Protein AF-A0A170U560-F1 (afdb_monomer_lite)

pLDDT: mean 80.77, std 13.67, range [35.66, 95.06]

Foldseek 3Di:
DVQLVLLVLQCVQVVNDPPLCDDDPPDDRCDPVNSLDQDDVPHGRRSCVLQDDLLSLLSCQLQPFPPHPNVVVCVVVVVDDPVRPPPVSVVSVVLSVVLSCCSNPVVVLVVDCVNVPSVVSVVCSVPDDRDRPPVNVVVVVVVVVVVVVVVPPPDPDDPVCPPPDPPPPDD

Secondary structure (DSSP, 8-state):
-HHHHHHHHHHHHTT--GGGGS-BTTB----HHHHHSSEETTEE-HHHHHH-HHHHHHHHHHHT-TTS--HHHHHHTT---GGG--HHHHHHHHHHHHHHHHHH-HHHHHT-TTSTTHHHHHHHHHT---SSSHHHHHHHHHHHHHHHHHH-TTS---GGGTT--TTS---

Organism: Triatoma infestans (NCBI:txid30076)

Radius of gyration: 21.84 Å; chains: 1; bounding box: 46×46×65 Å

Sequence (171 aa):
LMEHMLRSIYCESNNCLPKKMMAETSEFYITLDVMLEQNYGSRANSFIDIMGEKIIQMLLDLFSYQNGPRLRDRVSHFELQVNDLPKELSNYTVTLCLCIIQHLMPQTVTRNEEIMHIDSLTMVLRNYEPLFHPTSLWKRQIIGVLNKINEWSELPKPTEFKNFSLRDNKN

Structure (mmCIF, N/CA/C/O backbone):
data_AF-A0A170U560-F1
#
_entry.id   AF-A0A170U560-F1
#
loop_
_atom_site.group_PDB
_atom_site.id
_atom_site.type_symbol
_atom_site.label_atom_id
_atom_site.label_alt_id
_atom_site.label_comp_id
_atom_site.label_asym_id
_atom_site.label_entity_id
_atom_site.label_seq_id
_atom_site.pdbx_PDB_ins_code
_atom_site.Cartn_x
_atom_site.Cartn_y
_atom_site.Cartn_z
_atom_site.occupancy
_atom_site.B_iso_or_equiv
_atom_site.auth_seq_id
_atom_site.auth_comp_id
_atom_site.auth_asym_id
_atom_site.auth_atom_id
_atom_site.pdbx_PDB_model_num
ATOM 1 N N . LEU A 1 1 ? 0.118 10.245 -12.137 1.00 71.25 1 LEU A N 1
ATOM 2 C CA . LEU A 1 1 ? 1.554 10.362 -11.786 1.00 71.25 1 LEU A CA 1
ATOM 3 C C . LEU A 1 1 ? 2.042 9.157 -10.979 1.00 71.25 1 LEU A C 1
ATOM 5 O O . LEU A 1 1 ? 2.884 8.436 -11.490 1.00 71.25 1 LEU A O 1
ATOM 9 N N . MET A 1 2 ? 1.486 8.884 -9.789 1.00 83.88 2 MET A N 1
ATOM 10 C CA . MET A 1 2 ? 1.926 7.750 -8.956 1.00 83.88 2 MET A CA 1
ATOM 11 C C . MET A 1 2 ? 1.810 6.391 -9.661 1.00 83.88 2 MET A C 1
ATOM 13 O O . MET A 1 2 ? 2.792 5.671 -9.732 1.00 83.88 2 MET A O 1
ATOM 17 N N . GLU A 1 3 ? 0.657 6.057 -10.251 1.00 84.75 3 GLU A N 1
ATOM 18 C CA . GLU A 1 3 ? 0.488 4.768 -10.948 1.00 84.75 3 GLU A CA 1
ATOM 19 C C . GLU A 1 3 ? 1.484 4.584 -12.105 1.00 84.75 3 GLU A C 1
ATOM 21 O O . GLU A 1 3 ? 2.005 3.495 -12.316 1.00 84.75 3 GLU A O 1
ATOM 26 N N . HIS A 1 4 ? 1.806 5.666 -12.819 1.00 84.69 4 HIS A N 1
ATOM 27 C CA . HIS A 1 4 ? 2.817 5.634 -13.873 1.00 84.69 4 HIS A CA 1
ATOM 28 C C . HIS A 1 4 ? 4.217 5.364 -13.308 1.00 84.69 4 HIS A C 1
ATOM 30 O O . HIS A 1 4 ? 4.923 4.513 -13.834 1.00 84.69 4 HIS A O 1
ATOM 36 N N . MET A 1 5 ? 4.590 6.025 -12.206 1.00 88.38 5 MET A N 1
ATOM 37 C CA . MET A 1 5 ? 5.849 5.764 -11.500 1.00 88.38 5 MET A CA 1
ATOM 38 C C . MET A 1 5 ? 5.948 4.298 -11.048 1.00 88.38 5 MET A C 1
ATOM 40 O O . MET A 1 5 ? 6.964 3.655 -11.300 1.00 88.38 5 MET A O 1
ATOM 44 N N . LEU A 1 6 ? 4.888 3.755 -10.437 1.00 90.19 6 LEU A N 1
ATOM 45 C CA . LEU A 1 6 ? 4.833 2.345 -10.027 1.00 90.19 6 LEU A CA 1
ATOM 46 C C . LEU A 1 6 ? 5.018 1.409 -11.228 1.00 90.19 6 LEU A C 1
ATOM 48 O O . LEU A 1 6 ? 5.785 0.454 -11.140 1.00 90.19 6 LEU A O 1
ATOM 52 N N . ARG A 1 7 ? 4.386 1.724 -12.365 1.00 88.81 7 ARG A N 1
ATOM 53 C CA . ARG A 1 7 ? 4.507 0.947 -13.607 1.00 88.81 7 ARG A CA 1
ATOM 54 C C . ARG A 1 7 ? 5.919 0.945 -14.164 1.00 88.81 7 ARG A C 1
ATOM 56 O O . ARG A 1 7 ? 6.398 -0.115 -14.559 1.00 88.81 7 ARG A O 1
ATOM 63 N N . SER A 1 8 ? 6.598 2.087 -14.148 1.00 87.75 8 SER A N 1
ATOM 64 C CA . SER A 1 8 ? 7.997 2.169 -14.568 1.00 87.75 8 SER A CA 1
ATOM 65 C C . SER A 1 8 ? 8.894 1.282 -13.701 1.00 87.75 8 SER A C 1
ATOM 67 O O . SER A 1 8 ? 9.687 0.512 -14.237 1.00 87.75 8 SER A O 1
ATOM 69 N N . ILE A 1 9 ? 8.718 1.319 -12.375 1.00 89.56 9 ILE A N 1
ATOM 70 C CA . ILE A 1 9 ? 9.489 0.483 -11.438 1.00 89.56 9 ILE A CA 1
ATOM 71 C C . ILE A 1 9 ? 9.180 -1.001 -11.651 1.00 89.56 9 ILE A C 1
ATOM 73 O O . ILE A 1 9 ? 10.095 -1.816 -11.735 1.00 89.56 9 ILE A O 1
ATOM 77 N N . TYR A 1 10 ? 7.900 -1.361 -11.776 1.00 90.00 10 TYR A N 1
ATOM 78 C CA . TYR A 1 10 ? 7.476 -2.734 -12.042 1.00 90.00 10 TYR A CA 1
ATOM 79 C C . TYR A 1 10 ? 8.128 -3.282 -13.311 1.00 90.00 10 TYR A C 1
ATOM 81 O O . TYR A 1 10 ? 8.660 -4.395 -13.312 1.00 90.00 10 TYR A O 1
ATOM 89 N N . CYS A 1 11 ? 8.126 -2.487 -14.377 1.00 88.19 11 CYS A N 1
ATOM 90 C CA . CYS A 1 11 ? 8.692 -2.893 -15.649 1.00 88.19 11 CYS A CA 1
ATOM 91 C C . CYS A 1 11 ? 10.203 -3.072 -15.608 1.00 88.19 11 CYS A C 1
ATOM 93 O O . CYS A 1 11 ? 10.690 -4.094 -16.090 1.00 88.19 11 CYS A O 1
ATOM 95 N N . GLU A 1 12 ? 10.916 -2.145 -14.975 1.00 88.88 12 GLU A N 1
ATOM 96 C CA . GLU A 1 12 ? 12.356 -2.273 -14.752 1.00 88.88 12 GLU A CA 1
ATOM 97 C C . GLU A 1 12 ? 12.671 -3.527 -13.917 1.00 88.88 12 GLU A C 1
ATOM 99 O O . GLU A 1 12 ? 13.492 -4.356 -14.299 1.00 88.88 12 GLU A O 1
ATOM 104 N N . SER A 1 13 ? 11.935 -3.740 -12.821 1.00 89.56 13 SER A N 1
ATOM 105 C CA . SER A 1 13 ? 12.175 -4.850 -11.888 1.00 89.56 13 SER A CA 1
ATOM 106 C C . SER A 1 13 ? 11.952 -6.242 -12.489 1.00 89.56 13 SER A C 1
ATOM 108 O O . SER A 1 13 ? 12.664 -7.192 -12.157 1.00 89.56 13 SER A O 1
ATOM 110 N N . ASN A 1 14 ? 10.977 -6.371 -13.391 1.00 87.56 14 ASN A N 1
ATOM 111 C CA . ASN A 1 14 ? 10.611 -7.637 -14.022 1.00 87.56 14 ASN A CA 1
ATOM 112 C C . ASN A 1 14 ? 11.192 -7.788 -15.437 1.00 87.56 14 ASN A C 1
ATOM 114 O O . ASN A 1 14 ? 10.862 -8.758 -16.125 1.00 87.56 14 ASN A O 1
ATOM 118 N N . ASN A 1 15 ? 12.049 -6.857 -15.880 1.00 83.81 15 ASN A N 1
ATOM 119 C CA . ASN A 1 15 ? 12.576 -6.792 -17.248 1.00 83.81 15 ASN A CA 1
ATOM 120 C C . ASN A 1 15 ? 11.457 -6.878 -18.305 1.00 83.81 15 ASN A C 1
ATOM 122 O O . ASN A 1 15 ? 11.527 -7.637 -19.277 1.00 83.81 15 ASN A O 1
ATOM 126 N N . CYS A 1 16 ? 10.377 -6.128 -18.079 1.00 75.88 16 CYS A N 1
ATOM 127 C CA . CYS A 1 16 ? 9.276 -6.010 -19.026 1.00 75.88 16 CYS A CA 1
ATOM 128 C C . CYS A 1 16 ? 9.760 -5.226 -20.266 1.00 75.88 16 CYS A C 1
ATOM 130 O O . CYS A 1 16 ? 10.526 -4.270 -20.160 1.00 75.88 16 CYS A O 1
ATOM 132 N N . LEU A 1 17 ? 9.299 -5.599 -21.463 1.00 64.38 17 LEU A N 1
ATOM 133 C CA . LEU A 1 17 ? 9.566 -4.808 -22.668 1.00 64.38 17 LEU A CA 1
ATOM 134 C C . LEU A 1 17 ? 8.860 -3.440 -22.570 1.00 64.38 17 LEU A C 1
ATOM 136 O O . LEU A 1 17 ? 7.683 -3.415 -22.200 1.00 64.38 17 LEU A O 1
ATOM 140 N N . PRO A 1 18 ? 9.485 -2.327 -23.012 1.00 58.31 18 PRO A N 1
ATOM 141 C CA . PRO A 1 18 ? 8.877 -0.988 -23.000 1.00 58.31 18 PRO A CA 1
ATOM 142 C C . PRO A 1 18 ? 7.495 -0.921 -23.667 1.00 58.31 18 PRO A C 1
ATOM 144 O O . PRO A 1 18 ? 6.668 -0.091 -23.303 1.00 58.31 18 PRO A O 1
ATOM 147 N N . LYS A 1 19 ? 7.221 -1.834 -24.610 1.00 55.34 19 LYS A N 1
ATOM 148 C CA . LYS A 1 19 ? 5.928 -1.975 -25.290 1.00 55.34 19 LYS A CA 1
ATOM 149 C C . LYS A 1 19 ? 4.759 -2.238 -24.338 1.00 55.34 19 LYS A C 1
ATOM 151 O O . LYS A 1 19 ? 3.692 -1.696 -24.569 1.00 55.34 19 LYS A O 1
ATOM 156 N N . LYS A 1 20 ? 4.962 -2.946 -23.219 1.00 59.59 20 LYS A N 1
ATOM 157 C CA . LYS A 1 20 ? 3.901 -3.195 -22.221 1.00 59.59 20 LYS A CA 1
ATOM 158 C C . LYS A 1 20 ? 3.546 -1.970 -21.367 1.00 59.59 20 LYS A C 1
ATOM 160 O O . LYS A 1 20 ? 2.562 -1.999 -20.626 1.00 59.59 20 LYS A O 1
ATOM 165 N N . MET A 1 21 ? 4.333 -0.891 -21.449 1.00 53.72 21 MET A N 1
ATOM 166 C CA . MET A 1 21 ? 3.994 0.382 -20.804 1.00 53.72 21 MET A CA 1
ATOM 167 C C . MET A 1 21 ? 2.961 1.192 -21.594 1.00 53.72 21 MET A C 1
ATOM 169 O O . MET A 1 21 ? 2.338 2.087 -21.01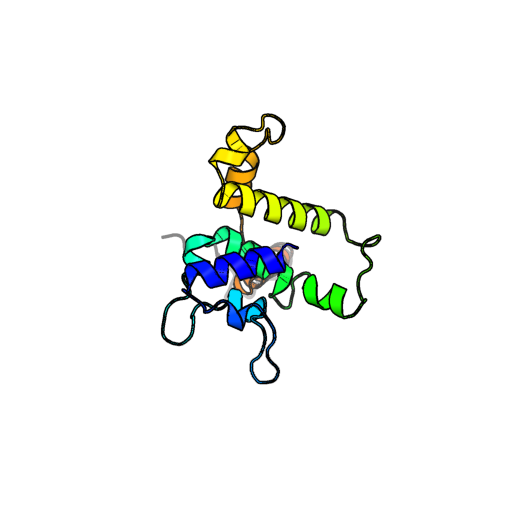7 1.00 53.72 21 MET A O 1
ATOM 173 N N . MET A 1 22 ? 2.758 0.877 -22.878 1.00 54.94 22 MET A N 1
ATOM 174 C CA . MET A 1 22 ? 1.761 1.509 -23.737 1.00 54.94 22 MET A CA 1
ATOM 175 C C . MET A 1 22 ? 0.689 0.487 -24.114 1.00 54.94 22 MET A C 1
ATOM 177 O O . MET A 1 22 ? 0.989 -0.674 -24.359 1.00 54.94 22 MET A O 1
ATOM 181 N N . ALA A 1 23 ? -0.577 0.900 -24.126 1.00 53.91 23 ALA A N 1
ATOM 182 C CA . ALA A 1 23 ? -1.645 0.034 -24.605 1.00 53.91 23 ALA A CA 1
ATOM 183 C C . ALA A 1 23 ? -1.467 -0.167 -26.120 1.00 53.91 23 ALA A C 1
ATOM 185 O O . ALA A 1 23 ? -1.667 0.771 -26.892 1.00 53.91 23 ALA A O 1
ATOM 186 N N . GLU A 1 24 ? -1.072 -1.366 -26.545 1.00 55.09 24 GLU A N 1
ATOM 187 C CA . GLU A 1 24 ? -1.175 -1.775 -27.946 1.00 55.09 24 GLU A CA 1
ATOM 188 C C . GLU A 1 24 ? -2.589 -2.326 -28.188 1.00 55.09 24 GLU A C 1
ATOM 190 O O . GLU A 1 24 ? -3.218 -2.888 -27.295 1.00 55.09 24 GLU A O 1
ATOM 195 N N . THR A 1 25 ? -3.120 -2.196 -29.405 1.00 55.28 25 THR A N 1
ATOM 196 C CA . THR A 1 25 ? -4.481 -2.652 -29.760 1.00 55.28 25 THR A CA 1
ATOM 197 C C . THR A 1 25 ? -4.735 -4.148 -29.530 1.00 55.28 25 THR A C 1
ATOM 199 O O . THR A 1 25 ? -5.885 -4.574 -29.562 1.00 55.28 25 THR A O 1
ATOM 202 N N . SER A 1 26 ? -3.686 -4.944 -29.310 1.00 51.75 26 SER A N 1
ATOM 203 C CA . SER A 1 26 ? -3.749 -6.394 -29.096 1.00 51.75 26 SER A CA 1
ATOM 204 C C . SER A 1 26 ? -3.325 -6.855 -27.698 1.00 51.75 26 SER A C 1
ATOM 206 O O . SER A 1 26 ? -3.399 -8.053 -27.431 1.00 51.75 26 SER A O 1
ATOM 208 N N . GLU A 1 27 ? -2.873 -5.962 -26.810 1.00 57.66 27 GLU A N 1
ATOM 209 C CA . GLU A 1 27 ? -2.361 -6.341 -25.486 1.00 57.66 27 GLU A CA 1
ATOM 210 C C . GLU A 1 27 ? -2.864 -5.372 -24.403 1.00 57.66 27 GLU A C 1
ATOM 212 O O . GLU A 1 27 ? -2.830 -4.152 -24.563 1.00 57.66 27 GLU A O 1
ATOM 217 N N . PHE A 1 28 ? -3.365 -5.913 -23.288 1.00 57.41 28 PHE A N 1
ATOM 218 C CA . PHE A 1 28 ? -3.842 -5.092 -22.176 1.00 57.41 28 PHE A CA 1
ATOM 219 C C . PHE A 1 28 ? -2.677 -4.328 -21.533 1.00 57.41 28 PHE A C 1
ATOM 221 O O . PHE A 1 28 ? -1.597 -4.878 -21.321 1.00 57.41 28 PHE A O 1
ATOM 228 N N . TYR A 1 29 ? -2.910 -3.060 -21.184 1.00 66.62 29 TYR A N 1
ATOM 229 C CA . TYR A 1 29 ? -1.952 -2.278 -20.406 1.00 66.62 29 TYR A CA 1
ATOM 230 C C . TYR A 1 29 ? -1.726 -2.919 -19.029 1.00 66.62 29 TYR A C 1
ATOM 232 O O . TYR A 1 29 ? -2.648 -3.491 -18.444 1.00 66.62 29 TYR A O 1
ATOM 240 N N . ILE A 1 30 ? -0.514 -2.790 -18.480 1.00 77.12 30 ILE A N 1
ATOM 241 C CA . ILE A 1 30 ? -0.221 -3.243 -17.112 1.00 77.12 30 ILE A CA 1
ATOM 242 C C . ILE A 1 30 ? -1.047 -2.408 -16.122 1.00 77.12 30 ILE A C 1
ATOM 244 O O . ILE A 1 30 ? -0.800 -1.207 -15.940 1.00 77.12 30 ILE A O 1
ATOM 248 N N . THR A 1 31 ? -2.030 -3.052 -15.492 1.00 84.19 31 THR A N 1
ATOM 249 C CA . THR A 1 31 ? -2.894 -2.453 -14.469 1.00 84.19 31 THR A CA 1
ATOM 250 C C . THR A 1 31 ? -2.202 -2.441 -13.108 1.00 84.19 31 THR A C 1
ATOM 252 O O . THR A 1 31 ? -1.269 -3.203 -12.858 1.00 84.19 31 THR A O 1
ATOM 255 N N . LEU A 1 32 ? -2.679 -1.589 -12.197 1.00 84.94 32 LEU A N 1
ATOM 256 C CA . LEU A 1 32 ? -2.213 -1.579 -10.809 1.00 84.94 32 LEU A CA 1
ATOM 257 C C . LEU A 1 32 ? -2.414 -2.921 -10.100 1.00 84.94 32 LEU A C 1
ATOM 259 O O . LEU A 1 32 ? -1.553 -3.323 -9.326 1.00 84.94 32 LEU A O 1
ATOM 263 N N . ASP A 1 33 ? -3.497 -3.627 -10.411 1.00 85.50 33 ASP A N 1
ATOM 264 C CA . ASP A 1 33 ? -3.783 -4.940 -9.834 1.00 85.50 33 ASP A CA 1
ATOM 265 C C . ASP A 1 33 ? -2.712 -5.958 -10.245 1.00 85.50 33 ASP A C 1
ATOM 267 O O . ASP A 1 33 ? -2.118 -6.591 -9.378 1.00 85.50 33 ASP A O 1
ATOM 271 N N . VAL A 1 34 ? -2.355 -5.997 -11.536 1.00 86.75 34 VAL A N 1
ATOM 272 C CA . VAL A 1 34 ? -1.275 -6.853 -12.062 1.00 86.75 34 VAL A CA 1
ATOM 273 C C . VAL A 1 34 ? 0.077 -6.514 -11.427 1.00 86.75 34 VAL A C 1
ATOM 275 O O . VAL A 1 34 ? 0.884 -7.405 -11.168 1.00 86.75 34 VAL A O 1
ATOM 278 N N . MET A 1 35 ? 0.344 -5.235 -11.141 1.00 89.62 35 MET A N 1
ATOM 279 C CA . MET A 1 35 ? 1.592 -4.837 -10.478 1.00 89.62 35 MET A CA 1
ATOM 280 C C . MET A 1 35 ? 1.709 -5.367 -9.045 1.00 89.62 35 MET A C 1
ATOM 282 O O . MET A 1 35 ? 2.822 -5.621 -8.584 1.00 89.62 35 MET A O 1
ATOM 286 N N . LEU A 1 36 ? 0.578 -5.520 -8.351 1.00 90.44 36 LEU A N 1
ATOM 287 C CA . LEU A 1 36 ? 0.503 -5.940 -6.950 1.00 90.44 36 LEU A CA 1
ATOM 288 C C . LEU A 1 36 ? 0.308 -7.457 -6.776 1.00 90.44 36 LEU A C 1
ATOM 290 O O . LEU A 1 36 ? 0.272 -7.941 -5.644 1.00 90.44 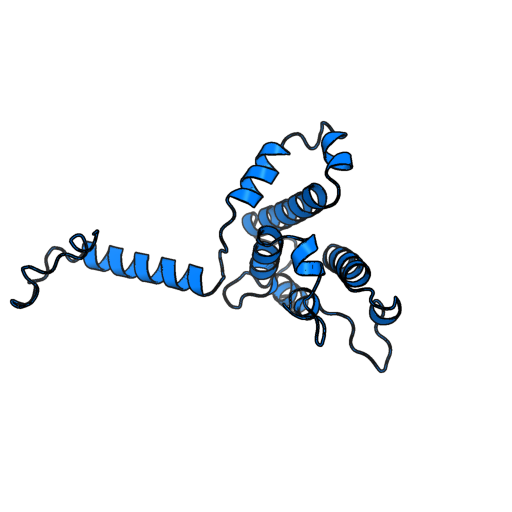36 LEU A O 1
ATOM 294 N N . GLU A 1 37 ? 0.206 -8.219 -7.867 1.00 89.44 37 GLU A N 1
ATOM 295 C CA . GLU A 1 37 ? 0.166 -9.681 -7.824 1.00 89.44 37 GLU A CA 1
ATOM 296 C C . GLU A 1 37 ? 1.506 -10.275 -7.360 1.00 89.44 37 GLU A C 1
ATOM 298 O O . GLU A 1 37 ? 2.582 -9.743 -7.629 1.00 89.44 37 GLU A O 1
ATOM 303 N N . GLN A 1 38 ? 1.455 -11.422 -6.676 1.00 87.12 38 GLN A N 1
ATOM 304 C CA . GLN A 1 38 ? 2.658 -12.078 -6.141 1.00 87.12 38 GLN A CA 1
ATOM 305 C C . GLN A 1 38 ? 3.578 -12.644 -7.228 1.00 87.12 38 GLN A C 1
ATOM 307 O O . GLN A 1 38 ? 4.784 -12.767 -7.017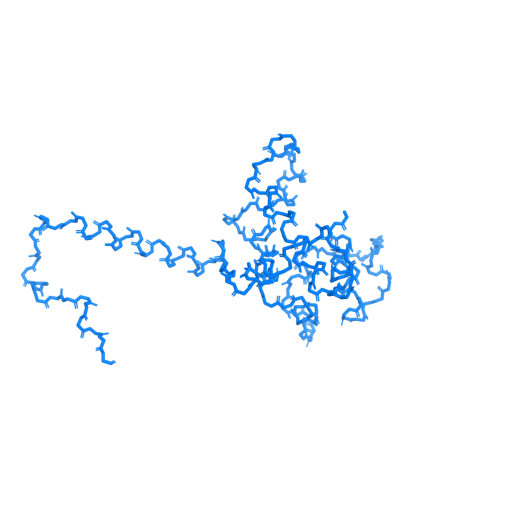 1.00 87.12 38 GLN A O 1
ATOM 312 N N . ASN A 1 39 ? 3.018 -13.000 -8.385 1.00 85.00 39 ASN A N 1
ATOM 313 C CA . ASN A 1 39 ? 3.742 -13.665 -9.457 1.00 85.00 39 ASN A CA 1
ATOM 314 C C . ASN A 1 39 ? 3.682 -12.839 -10.738 1.00 85.00 39 ASN A C 1
ATOM 316 O O . ASN A 1 39 ? 2.641 -12.302 -11.100 1.00 85.00 39 ASN A O 1
ATOM 320 N N . TYR A 1 40 ? 4.796 -12.803 -11.460 1.00 84.19 40 TYR A N 1
ATOM 321 C CA . TYR A 1 40 ? 4.859 -12.359 -12.842 1.00 84.19 40 TYR A CA 1
ATOM 322 C C . TYR A 1 40 ? 4.968 -13.589 -13.753 1.00 84.19 40 TYR A C 1
ATOM 324 O O . TYR A 1 40 ? 6.041 -14.176 -13.933 1.00 84.19 40 TYR A O 1
ATOM 332 N N . GLY A 1 41 ? 3.832 -14.024 -14.305 1.00 82.44 41 GLY A N 1
ATOM 333 C CA . GLY A 1 41 ? 3.750 -15.264 -15.076 1.00 82.44 41 GLY A CA 1
ATOM 334 C C . GLY A 1 41 ? 4.107 -16.479 -14.214 1.00 82.44 41 GLY A C 1
ATOM 335 O O . GLY A 1 41 ? 3.391 -16.809 -13.277 1.00 82.44 41 GLY A O 1
ATOM 336 N N . SER A 1 42 ? 5.223 -17.144 -14.522 1.00 83.38 42 SER A N 1
ATOM 337 C CA . SER A 1 42 ? 5.711 -18.318 -13.780 1.00 83.38 42 SER A CA 1
ATOM 338 C C . SER A 1 42 ? 6.803 -17.999 -12.750 1.00 83.38 42 SER A C 1
ATOM 340 O O . SER A 1 42 ? 7.440 -18.920 -12.239 1.00 83.38 42 SER A O 1
ATOM 342 N N . ARG A 1 43 ? 7.104 -16.717 -12.512 1.00 86.00 43 ARG A N 1
ATOM 343 C CA . ARG A 1 43 ? 8.172 -16.262 -11.608 1.00 86.00 43 ARG A CA 1
ATOM 344 C C . ARG A 1 43 ? 7.587 -15.401 -10.495 1.00 86.00 43 ARG A C 1
ATOM 346 O O . ARG A 1 43 ? 6.517 -14.826 -10.669 1.00 86.00 43 ARG A O 1
ATOM 353 N N . ALA A 1 44 ? 8.308 -15.278 -9.384 1.00 88.19 44 ALA A N 1
ATOM 354 C CA . ALA A 1 44 ? 7.984 -14.289 -8.363 1.00 88.19 44 ALA A CA 1
ATOM 355 C C . ALA A 1 44 ? 8.087 -12.871 -8.949 1.00 88.19 44 ALA A C 1
ATOM 357 O O . ALA A 1 44 ? 8.930 -12.604 -9.809 1.00 88.19 44 ALA A O 1
ATOM 358 N N . ASN A 1 45 ? 7.202 -11.985 -8.506 1.00 90.94 45 ASN A N 1
ATOM 359 C CA . ASN A 1 45 ? 7.190 -10.594 -8.929 1.00 90.94 45 ASN A CA 1
ATOM 360 C C . ASN A 1 45 ? 8.252 -9.788 -8.158 1.00 90.94 45 ASN A C 1
ATOM 362 O O . ASN A 1 45 ? 8.025 -9.399 -7.011 1.00 90.94 45 ASN A O 1
ATOM 366 N N . SER A 1 46 ? 9.376 -9.473 -8.811 1.00 92.00 46 SER A N 1
ATOM 367 C CA . SER A 1 46 ? 10.496 -8.727 -8.209 1.00 92.00 46 SER A CA 1
ATOM 368 C C . SER A 1 46 ? 10.105 -7.327 -7.723 1.00 92.00 46 SER A C 1
ATOM 370 O O . SER A 1 46 ? 10.782 -6.749 -6.874 1.00 92.00 46 SER A O 1
ATOM 372 N N . PHE A 1 47 ? 9.012 -6.759 -8.242 1.00 92.69 47 PHE A N 1
ATOM 373 C CA . PHE A 1 47 ? 8.482 -5.475 -7.783 1.00 92.69 47 PHE A CA 1
ATOM 374 C C . PHE A 1 47 ? 8.104 -5.507 -6.299 1.00 92.69 47 PHE A C 1
ATOM 376 O O . PHE A 1 47 ? 8.346 -4.535 -5.583 1.00 92.69 47 PHE A O 1
ATOM 383 N N . ILE A 1 48 ? 7.533 -6.624 -5.836 1.00 92.88 48 ILE A N 1
ATOM 384 C CA . ILE A 1 48 ? 7.128 -6.811 -4.438 1.00 92.88 48 ILE A CA 1
ATOM 385 C C . ILE A 1 48 ? 8.358 -6.758 -3.530 1.00 92.88 48 ILE A C 1
ATOM 387 O O . ILE A 1 48 ? 8.339 -6.071 -2.509 1.00 92.88 48 ILE A O 1
ATOM 391 N N . ASP A 1 49 ? 9.444 -7.410 -3.948 1.00 91.44 49 ASP A N 1
ATOM 392 C CA . ASP A 1 49 ? 10.704 -7.441 -3.207 1.00 91.44 49 ASP A CA 1
ATOM 393 C C . ASP A 1 49 ? 11.370 -6.060 -3.162 1.00 91.44 49 ASP A C 1
ATOM 395 O O . ASP A 1 49 ? 11.827 -5.626 -2.104 1.00 91.44 49 ASP A O 1
ATOM 399 N N . ILE A 1 50 ? 11.381 -5.336 -4.289 1.00 92.94 50 ILE A N 1
ATOM 400 C CA . ILE A 1 50 ? 11.967 -3.990 -4.366 1.00 92.94 50 ILE A CA 1
ATOM 401 C C . ILE A 1 50 ? 11.190 -2.997 -3.510 1.00 92.94 50 ILE A C 1
ATOM 403 O O . ILE A 1 50 ? 11.804 -2.200 -2.806 1.00 92.94 50 ILE A O 1
ATOM 407 N N . MET A 1 51 ? 9.857 -3.021 -3.559 1.00 93.25 51 MET A N 1
ATOM 408 C CA . MET A 1 51 ? 9.031 -2.101 -2.774 1.00 93.25 51 MET A CA 1
ATOM 409 C C . MET A 1 51 ? 9.012 -2.455 -1.289 1.00 93.25 51 MET A C 1
ATOM 411 O O . MET A 1 51 ? 8.856 -1.576 -0.446 1.00 93.25 51 MET A O 1
ATOM 415 N N . GLY A 1 52 ? 9.195 -3.729 -0.954 1.00 93.00 52 GLY A N 1
ATOM 416 C CA . GLY A 1 52 ? 9.136 -4.213 0.413 1.00 93.00 52 GLY A CA 1
ATOM 417 C C . GLY A 1 52 ? 7.706 -4.362 0.935 1.00 93.00 52 GLY A C 1
ATOM 418 O O . GLY A 1 52 ? 6.763 -3.675 0.534 1.00 93.00 52 GLY A O 1
ATOM 419 N N . GLU A 1 53 ? 7.552 -5.273 1.895 1.00 91.81 53 GLU A N 1
ATOM 420 C CA . GLU A 1 53 ? 6.253 -5.733 2.397 1.00 91.81 53 GLU A CA 1
ATOM 421 C C . GLU A 1 53 ? 5.342 -4.589 2.868 1.00 91.81 53 GLU A C 1
ATOM 423 O O . GLU A 1 53 ? 4.157 -4.556 2.543 1.00 91.81 53 GLU A O 1
ATOM 428 N N . LYS A 1 54 ? 5.890 -3.623 3.615 1.00 93.62 54 LYS A N 1
ATOM 429 C CA . LYS A 1 54 ? 5.108 -2.544 4.237 1.00 93.62 54 LYS A CA 1
ATOM 430 C C . LYS A 1 54 ? 4.518 -1.580 3.214 1.00 93.62 54 LYS A C 1
ATOM 432 O O . LYS A 1 54 ? 3.346 -1.230 3.318 1.00 93.62 54 LYS A O 1
ATOM 437 N N . ILE A 1 55 ? 5.286 -1.211 2.192 1.00 94.88 55 ILE A N 1
ATOM 438 C CA . ILE A 1 55 ? 4.797 -0.355 1.104 1.00 94.88 55 ILE A CA 1
ATOM 439 C C . ILE A 1 55 ? 3.739 -1.098 0.286 1.00 94.88 55 ILE A C 1
ATOM 441 O O . ILE A 1 55 ? 2.703 -0.519 -0.036 1.00 94.88 55 ILE A O 1
ATOM 445 N N . ILE A 1 56 ? 3.949 -2.387 0.004 1.00 94.94 56 ILE A N 1
ATOM 446 C CA . ILE A 1 56 ? 2.955 -3.211 -0.697 1.00 94.94 56 ILE A CA 1
ATOM 447 C C . ILE A 1 56 ? 1.651 -3.305 0.099 1.00 94.94 56 ILE A C 1
ATOM 449 O O . ILE A 1 56 ? 0.575 -3.115 -0.466 1.00 94.94 56 ILE A O 1
ATOM 453 N N . GLN A 1 57 ? 1.726 -3.516 1.414 1.00 93.94 57 GLN A N 1
ATOM 454 C CA . GLN A 1 57 ? 0.551 -3.511 2.289 1.00 93.94 57 GLN A CA 1
ATOM 455 C C . GLN A 1 57 ? -0.201 -2.176 2.229 1.00 93.94 57 GLN A C 1
ATOM 457 O O . GLN A 1 57 ? -1.426 -2.179 2.113 1.00 93.94 57 GLN A O 1
ATOM 462 N N . MET A 1 58 ? 0.519 -1.050 2.240 1.00 94.81 58 MET A N 1
ATOM 463 C CA . MET A 1 58 ? -0.091 0.275 2.109 1.00 94.81 58 MET A CA 1
ATOM 464 C C . MET A 1 58 ? -0.758 0.494 0.741 1.00 94.81 58 MET A C 1
ATOM 466 O O . MET A 1 58 ? -1.856 1.046 0.659 1.00 94.81 58 MET A O 1
ATOM 470 N N . LEU A 1 59 ? -0.125 0.040 -0.345 1.00 95.06 59 LEU A N 1
ATOM 471 C CA . LEU A 1 59 ? -0.692 0.120 -1.696 1.00 95.06 59 LEU A CA 1
ATOM 472 C C . LEU A 1 59 ? -1.964 -0.729 -1.822 1.00 95.06 59 LEU A C 1
ATOM 474 O O . LEU A 1 59 ? -2.958 -0.265 -2.383 1.00 95.06 59 LEU A O 1
ATOM 478 N N . LEU A 1 60 ? -1.960 -1.942 -1.262 1.00 93.81 60 LEU A N 1
ATOM 479 C CA . LEU A 1 60 ? -3.129 -2.823 -1.237 1.00 93.81 60 LEU A CA 1
ATOM 480 C C . LEU A 1 60 ? -4.279 -2.222 -0.420 1.00 93.81 60 LEU A C 1
ATOM 482 O O . LEU A 1 60 ? -5.427 -2.273 -0.864 1.00 93.81 60 LEU A O 1
ATOM 486 N N . ASP A 1 61 ? -3.978 -1.605 0.724 1.00 93.81 61 ASP A N 1
ATOM 487 C CA . ASP A 1 61 ? -4.964 -0.883 1.530 1.00 93.81 61 ASP A CA 1
ATOM 488 C C . ASP A 1 61 ? -5.583 0.291 0.773 1.00 93.81 61 ASP A C 1
ATOM 490 O O . ASP A 1 61 ? -6.801 0.460 0.805 1.00 93.81 61 ASP A O 1
ATOM 494 N N . LEU A 1 62 ? -4.777 1.075 0.057 1.00 93.69 62 LEU A N 1
ATOM 495 C CA . LEU A 1 62 ? -5.267 2.251 -0.658 1.00 93.69 62 LEU A CA 1
ATOM 496 C C . LEU A 1 62 ? -6.097 1.905 -1.903 1.00 93.69 62 LEU A C 1
ATOM 498 O O . LEU A 1 62 ? -7.074 2.597 -2.215 1.00 93.69 62 LEU A O 1
ATOM 502 N N . PHE A 1 63 ? -5.707 0.854 -2.628 1.00 92.50 63 PHE A N 1
ATOM 503 C CA . PHE A 1 63 ? -6.219 0.604 -3.976 1.00 92.50 63 PHE A CA 1
ATOM 504 C C . PHE A 1 63 ? -7.006 -0.686 -4.156 1.00 92.50 63 PHE A C 1
ATOM 506 O O . PHE A 1 63 ? -7.907 -0.692 -4.989 1.00 92.50 63 PHE A O 1
ATOM 513 N N . SER A 1 64 ? -6.698 -1.752 -3.416 1.00 91.06 64 SER A N 1
ATOM 514 C CA . SER A 1 64 ? -7.124 -3.105 -3.798 1.00 91.06 64 SER A CA 1
ATOM 515 C C . SER A 1 64 ? -8.159 -3.722 -2.858 1.00 91.06 64 SER A C 1
ATOM 517 O O . SER A 1 64 ? -9.151 -4.294 -3.319 1.00 91.06 64 SER A O 1
ATOM 519 N N . TYR A 1 65 ? -7.977 -3.623 -1.536 1.00 90.44 65 TYR A N 1
ATOM 520 C CA . TYR A 1 65 ? -8.865 -4.338 -0.617 1.00 90.44 65 TYR A CA 1
ATOM 521 C C . TYR A 1 65 ? -10.310 -3.839 -0.701 1.00 90.44 65 TYR A C 1
ATOM 523 O O . TYR A 1 65 ? -10.587 -2.643 -0.656 1.00 90.44 65 TYR A O 1
ATOM 531 N N . GLN A 1 66 ? -11.246 -4.792 -0.744 1.00 87.19 66 GLN A N 1
ATOM 532 C CA . GLN A 1 66 ? -12.679 -4.542 -0.940 1.00 87.19 66 GLN A CA 1
ATOM 533 C C . GLN A 1 66 ? -13.288 -3.607 0.108 1.00 87.19 66 GLN A C 1
ATOM 535 O O . GLN A 1 66 ? -14.105 -2.756 -0.221 1.00 87.19 66 GLN A O 1
ATOM 540 N N . ASN A 1 67 ? -12.860 -3.748 1.364 1.00 87.25 67 ASN A N 1
ATOM 541 C CA . ASN A 1 67 ? -13.316 -2.911 2.474 1.00 87.25 67 ASN A CA 1
ATOM 542 C C . ASN A 1 67 ? -12.486 -1.624 2.635 1.00 87.25 67 ASN A C 1
ATOM 544 O O . ASN A 1 67 ? -12.717 -0.873 3.581 1.00 87.25 67 ASN A O 1
ATOM 548 N N . GLY A 1 68 ? -11.491 -1.409 1.771 1.00 89.12 68 GLY A N 1
ATOM 549 C CA . GLY A 1 68 ? -10.639 -0.228 1.759 1.00 89.12 68 GLY A CA 1
ATOM 550 C C . GLY A 1 68 ? -11.233 0.942 0.969 1.00 89.12 68 GLY A C 1
ATOM 551 O O . GLY A 1 68 ? -12.318 0.838 0.392 1.00 89.12 68 GLY A O 1
ATOM 552 N N . PRO A 1 69 ? -10.524 2.082 0.924 1.00 91.12 69 PRO A N 1
ATOM 553 C CA . PRO A 1 69 ? -10.935 3.270 0.180 1.00 91.12 69 PRO A CA 1
ATOM 554 C C . PRO A 1 69 ? -11.104 3.040 -1.325 1.00 91.12 69 PRO A C 1
ATOM 556 O O . PRO A 1 69 ? -11.881 3.770 -1.937 1.00 91.12 69 PRO A O 1
ATOM 559 N N . ARG A 1 70 ? -10.394 2.064 -1.919 1.00 91.62 70 ARG A N 1
ATOM 560 C CA . ARG A 1 70 ? -10.394 1.782 -3.369 1.00 91.62 70 ARG A CA 1
ATOM 561 C C . ARG A 1 70 ? -10.285 3.071 -4.187 1.00 91.62 70 ARG A C 1
ATOM 563 O O . ARG A 1 70 ? -11.090 3.339 -5.078 1.00 91.62 70 ARG A O 1
ATOM 570 N N . LEU A 1 71 ? -9.296 3.900 -3.830 1.00 90.19 71 LEU A N 1
ATOM 571 C CA . LEU A 1 71 ? -9.206 5.296 -4.273 1.00 90.19 71 LEU A CA 1
ATOM 572 C C . LEU A 1 71 ? -9.262 5.422 -5.803 1.00 90.19 71 LEU A C 1
ATOM 574 O O . LEU A 1 71 ? -9.971 6.278 -6.324 1.00 90.19 71 LEU A O 1
ATOM 578 N N . ARG A 1 72 ? -8.558 4.538 -6.521 1.00 89.69 72 ARG A N 1
ATOM 579 C CA . ARG A 1 72 ? -8.562 4.479 -7.991 1.00 89.69 72 ARG A CA 1
ATOM 580 C C . ARG A 1 72 ? -9.970 4.280 -8.553 1.00 89.69 72 ARG A C 1
ATOM 582 O O . ARG A 1 72 ? -10.359 5.002 -9.469 1.00 89.69 72 ARG A O 1
ATOM 589 N N . ASP A 1 73 ? -10.714 3.318 -8.018 1.00 88.75 73 ASP A N 1
ATOM 590 C CA . ASP A 1 73 ? -12.024 2.935 -8.548 1.00 88.75 73 ASP A CA 1
ATOM 591 C C . ASP A 1 73 ? -13.041 4.046 -8.307 1.00 88.75 73 ASP A C 1
ATOM 593 O O . ASP A 1 73 ? -13.723 4.471 -9.236 1.00 88.75 73 ASP A O 1
ATOM 597 N N . ARG A 1 74 ? -13.067 4.606 -7.092 1.00 89.25 74 ARG A N 1
ATOM 598 C CA . ARG A 1 74 ? -13.982 5.704 -6.744 1.00 89.25 74 ARG A CA 1
ATOM 599 C C . ARG A 1 74 ? -13.735 6.959 -7.575 1.00 89.25 74 ARG A C 1
ATOM 601 O O . ARG A 1 74 ? -14.686 7.602 -8.012 1.00 89.25 74 ARG A O 1
ATOM 608 N N . VAL A 1 75 ? -12.467 7.289 -7.836 1.00 87.19 75 VAL A N 1
ATOM 609 C CA . VAL A 1 75 ? -12.108 8.391 -8.744 1.00 87.19 75 VAL A CA 1
ATOM 610 C C . VAL A 1 75 ? -12.545 8.075 -10.179 1.00 87.19 75 VAL A C 1
ATOM 612 O O . VAL A 1 75 ? -13.129 8.932 -10.836 1.00 87.19 75 VAL A O 1
ATOM 615 N N . SER A 1 76 ? -12.327 6.846 -10.659 1.00 85.75 76 SER A N 1
ATOM 616 C CA . SER A 1 76 ? -12.701 6.432 -12.025 1.00 85.75 76 SER A CA 1
ATOM 617 C C . SER A 1 76 ? -14.217 6.396 -12.250 1.00 85.75 76 SER A C 1
ATOM 619 O O . SER A 1 76 ? -14.679 6.618 -13.367 1.00 85.75 76 SER A O 1
ATOM 621 N N . HIS A 1 77 ? -14.991 6.140 -11.194 1.00 88.06 77 HIS A N 1
ATOM 622 C CA . HIS A 1 77 ? -16.455 6.144 -11.208 1.00 88.06 77 HIS A CA 1
ATOM 623 C C . HIS A 1 77 ? -17.072 7.506 -10.861 1.00 88.06 77 HIS A C 1
ATOM 625 O O . HIS A 1 77 ? -18.293 7.608 -10.777 1.00 88.06 77 HIS A O 1
ATOM 631 N N . PHE A 1 78 ? -16.260 8.557 -10.689 1.00 84.81 78 PHE A N 1
ATOM 632 C CA . PHE A 1 78 ? -16.705 9.901 -10.292 1.00 84.81 78 PHE A CA 1
ATOM 633 C C . PHE A 1 78 ? -17.458 9.952 -8.948 1.00 84.81 78 PHE A C 1
ATOM 635 O O . PHE A 1 78 ? -18.161 10.921 -8.665 1.00 84.81 78 PHE A O 1
ATOM 642 N N . GLU A 1 79 ? -17.279 8.944 -8.093 1.00 86.94 79 GLU A N 1
ATOM 643 C CA . GLU A 1 79 ? -17.866 8.887 -6.747 1.00 86.94 79 GLU A CA 1
ATOM 644 C C . GLU A 1 79 ? -17.167 9.839 -5.772 1.00 86.94 79 GLU A C 1
ATOM 646 O O . GLU A 1 79 ? -17.697 10.146 -4.705 1.00 86.94 79 GLU A O 1
ATOM 651 N N . LEU A 1 80 ? -15.958 10.284 -6.120 1.00 84.19 80 LEU A N 1
ATOM 652 C CA . LEU A 1 80 ? -15.137 11.140 -5.284 1.00 84.19 80 LEU A CA 1
ATOM 653 C C . LEU A 1 80 ? -14.569 12.297 -6.107 1.00 84.19 80 LEU A C 1
ATOM 655 O O . LEU A 1 80 ? -13.841 12.087 -7.078 1.00 84.19 80 LEU A O 1
ATOM 659 N N . GLN A 1 81 ? -14.883 13.523 -5.692 1.00 82.25 81 GLN A N 1
ATOM 660 C CA . GLN A 1 81 ? -14.263 14.736 -6.219 1.00 82.25 81 GLN A CA 1
ATOM 661 C C . GLN A 1 81 ? -13.025 15.076 -5.389 1.00 82.25 81 GLN A C 1
ATOM 663 O O . GLN A 1 81 ? -13.009 14.879 -4.177 1.00 82.25 81 GLN A O 1
ATOM 668 N N . VAL A 1 82 ? -11.986 15.624 -6.026 1.00 78.69 82 VAL A N 1
ATOM 669 C CA . VAL A 1 82 ? -10.714 15.953 -5.349 1.00 78.69 82 VAL A CA 1
ATOM 670 C C . VAL A 1 82 ? -10.927 16.884 -4.150 1.00 78.69 82 VAL A C 1
ATOM 672 O O . VAL A 1 82 ? -10.279 16.717 -3.122 1.00 78.69 82 VAL A O 1
ATOM 675 N N . ASN A 1 83 ? -11.870 17.822 -4.262 1.00 82.62 83 ASN A N 1
ATOM 676 C CA . ASN A 1 83 ? -12.191 18.779 -3.200 1.00 82.62 83 ASN A CA 1
ATOM 677 C C . ASN A 1 83 ? -12.898 18.138 -1.994 1.00 82.62 83 ASN A C 1
ATOM 679 O O . ASN A 1 83 ? -12.855 18.700 -0.904 1.00 82.62 83 ASN A O 1
ATOM 683 N N . ASP A 1 84 ? -13.493 16.959 -2.181 1.00 85.31 84 ASP A N 1
ATOM 684 C CA . ASP A 1 84 ? -14.248 16.228 -1.160 1.00 85.31 84 ASP A CA 1
ATOM 685 C C . ASP A 1 84 ? -13.446 15.045 -0.589 1.00 85.31 84 ASP A C 1
ATOM 687 O O . ASP A 1 84 ? -13.972 14.232 0.174 1.00 85.31 84 ASP A O 1
ATOM 691 N N . LEU A 1 85 ? -12.164 14.918 -0.960 1.00 86.00 85 LEU A N 1
ATOM 692 C CA . LEU A 1 85 ? -11.304 13.843 -0.481 1.00 86.00 85 LEU A CA 1
ATOM 693 C C . LEU A 1 85 ? -11.081 13.996 1.036 1.00 86.00 85 LEU A C 1
ATOM 695 O O . LEU A 1 85 ? -10.546 15.023 1.470 1.00 86.00 85 LEU A O 1
ATOM 699 N N . PRO A 1 86 ? -11.427 12.982 1.858 1.00 90.62 86 PRO A N 1
ATOM 700 C CA . PRO A 1 86 ? -11.206 13.043 3.297 1.00 90.62 86 PRO A CA 1
ATOM 701 C C . PRO A 1 86 ? -9.746 13.357 3.614 1.00 90.62 86 PRO A C 1
ATOM 703 O O . PRO A 1 86 ? -8.832 12.776 3.019 1.00 90.62 86 PRO A O 1
ATOM 706 N N . LYS A 1 87 ? -9.516 14.260 4.571 1.00 90.44 87 LYS A N 1
ATOM 707 C CA . LYS A 1 87 ? -8.169 14.722 4.936 1.00 90.44 87 LYS A CA 1
ATOM 708 C C . LYS A 1 87 ? -7.253 13.556 5.303 1.00 90.44 87 LYS A C 1
ATOM 710 O O . LYS A 1 87 ? -6.081 13.553 4.938 1.00 90.44 87 LYS A O 1
ATOM 715 N N . GLU A 1 88 ? -7.787 12.553 5.987 1.00 91.06 88 GLU A N 1
ATOM 716 C CA . GLU A 1 88 ? -7.077 11.342 6.388 1.00 91.06 88 GLU A CA 1
ATOM 717 C C . GLU A 1 88 ? -6.595 10.549 5.171 1.00 91.06 88 GLU A C 1
ATOM 719 O O . GLU A 1 88 ? -5.454 10.093 5.152 1.00 91.06 88 GLU A O 1
ATOM 724 N N . LEU A 1 89 ? -7.430 10.429 4.135 1.00 90.81 89 LEU A N 1
ATOM 725 C CA . LEU A 1 89 ? -7.100 9.706 2.907 1.00 90.81 89 LEU A CA 1
ATOM 726 C C . LEU A 1 89 ? -6.084 10.478 2.055 1.00 90.81 89 LEU A C 1
ATOM 728 O O . LEU A 1 89 ? -5.152 9.881 1.509 1.00 90.81 89 LEU A O 1
ATOM 732 N N . SER A 1 90 ? -6.215 11.805 2.000 1.00 91.00 90 SER A N 1
ATOM 733 C CA . SER A 1 90 ? -5.229 12.702 1.386 1.00 91.00 90 SER A CA 1
ATOM 734 C C . SER A 1 90 ? -3.865 12.568 2.062 1.00 91.00 90 SER A C 1
ATOM 736 O O . SER A 1 90 ? -2.864 12.300 1.397 1.00 91.00 90 SER A O 1
ATOM 738 N N . ASN A 1 91 ? -3.835 12.677 3.393 1.00 91.06 91 ASN A N 1
ATOM 739 C CA . ASN A 1 91 ? -2.619 12.530 4.187 1.00 91.06 91 ASN A CA 1
ATOM 740 C C . ASN A 1 91 ? -1.999 11.149 3.989 1.00 91.06 91 ASN A C 1
ATOM 742 O O . ASN A 1 91 ? -0.810 11.062 3.709 1.00 91.06 91 ASN A O 1
ATOM 746 N N . TYR A 1 92 ? -2.802 10.084 4.054 1.00 92.06 92 TYR A N 1
ATOM 747 C CA . TYR A 1 92 ? -2.340 8.719 3.820 1.00 92.06 92 TYR A CA 1
ATOM 748 C C . TYR A 1 92 ? -1.679 8.571 2.444 1.00 92.06 92 TYR A C 1
ATOM 750 O O . TYR A 1 92 ? -0.591 8.008 2.332 1.00 92.06 92 TYR A O 1
ATOM 758 N N . THR A 1 93 ? -2.303 9.122 1.399 1.00 92.19 93 THR A N 1
ATOM 759 C CA . THR A 1 93 ? -1.782 9.067 0.025 1.00 92.19 93 THR A CA 1
ATOM 760 C C 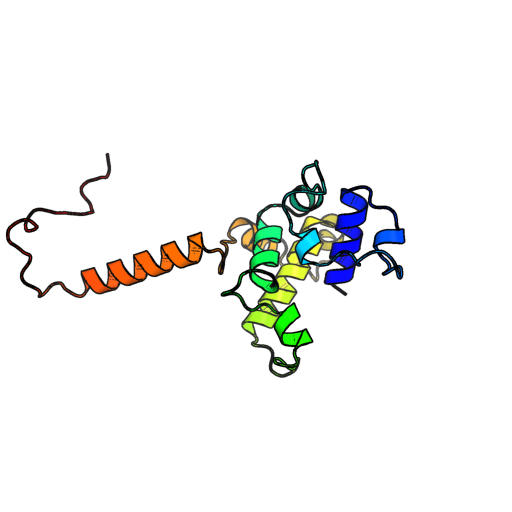. THR A 1 93 ? -0.454 9.816 -0.101 1.00 92.19 93 THR A C 1
ATOM 762 O O . THR A 1 93 ? 0.496 9.295 -0.684 1.00 92.19 93 THR A O 1
ATOM 765 N N . VAL A 1 94 ? -0.350 11.016 0.479 1.00 90.38 94 VAL A N 1
ATOM 766 C CA . VAL A 1 94 ? 0.896 11.801 0.477 1.00 90.38 94 VAL A CA 1
ATOM 767 C C . VAL A 1 94 ? 1.990 11.098 1.281 1.00 90.38 94 VAL A C 1
ATOM 769 O O . VAL A 1 94 ? 3.116 10.981 0.800 1.00 90.38 94 VAL A O 1
ATOM 772 N N . THR A 1 95 ? 1.669 10.577 2.467 1.00 90.81 95 THR A N 1
ATOM 773 C CA . THR A 1 95 ? 2.608 9.807 3.289 1.00 90.81 95 THR A CA 1
ATOM 774 C C . THR A 1 95 ? 3.120 8.586 2.535 1.00 90.81 95 THR A C 1
ATOM 776 O O . THR A 1 95 ? 4.326 8.363 2.523 1.00 90.81 95 THR A O 1
ATOM 779 N N . LEU A 1 96 ? 2.253 7.844 1.839 1.00 92.81 96 LEU A N 1
ATOM 780 C CA . LEU A 1 96 ? 2.669 6.710 1.014 1.00 92.81 96 LEU A CA 1
ATOM 781 C C . LEU A 1 96 ? 3.643 7.132 -0.095 1.00 92.81 96 LEU A C 1
ATOM 783 O O . LEU A 1 96 ? 4.682 6.496 -0.262 1.00 92.81 96 LEU A O 1
ATOM 787 N N . CYS A 1 97 ? 3.362 8.226 -0.809 1.00 91.06 97 CYS A N 1
ATOM 788 C CA . CYS A 1 97 ? 4.285 8.770 -1.809 1.00 91.06 97 CYS A CA 1
ATOM 789 C C . CYS A 1 97 ? 5.658 9.095 -1.201 1.00 91.06 97 CYS A C 1
ATOM 791 O O . CYS A 1 97 ? 6.683 8.713 -1.762 1.00 91.06 97 CYS A O 1
ATOM 793 N N . LEU A 1 98 ? 5.686 9.762 -0.043 1.00 88.56 98 LEU A N 1
ATOM 794 C CA . LEU A 1 98 ? 6.929 10.100 0.656 1.00 88.56 98 LEU A CA 1
ATOM 795 C C . LEU A 1 98 ? 7.686 8.852 1.123 1.00 88.56 98 LEU A C 1
ATOM 797 O O . LEU A 1 98 ? 8.901 8.784 0.965 1.00 88.56 98 LEU A O 1
ATOM 801 N N . CYS A 1 99 ? 6.979 7.847 1.640 1.00 90.44 99 CYS A N 1
ATOM 802 C CA . CYS A 1 99 ? 7.559 6.563 2.021 1.00 90.44 99 CYS A CA 1
ATOM 803 C C . CYS A 1 99 ? 8.195 5.841 0.823 1.00 90.44 99 CYS A C 1
ATOM 805 O O . CYS A 1 99 ? 9.302 5.326 0.953 1.00 90.44 99 CYS A O 1
ATOM 807 N N . ILE A 1 100 ? 7.544 5.846 -0.347 1.00 91.31 100 ILE A N 1
ATOM 808 C CA . ILE A 1 100 ? 8.096 5.258 -1.579 1.00 91.31 100 ILE A CA 1
ATOM 809 C C . ILE A 1 100 ? 9.356 6.007 -2.025 1.00 91.31 100 ILE A C 1
ATOM 811 O O . ILE A 1 100 ? 10.367 5.377 -2.333 1.00 91.31 100 ILE A O 1
ATOM 815 N N . ILE A 1 101 ? 9.326 7.344 -2.028 1.00 88.50 101 ILE A N 1
ATOM 816 C CA . ILE A 1 101 ? 10.486 8.166 -2.406 1.00 88.50 101 ILE A CA 1
ATOM 817 C C . ILE A 1 101 ? 11.653 7.918 -1.444 1.00 88.50 101 ILE A C 1
ATOM 819 O O . ILE A 1 101 ? 12.774 7.702 -1.896 1.00 88.50 101 ILE A O 1
ATOM 823 N N . GLN A 1 102 ? 11.395 7.894 -0.135 1.00 87.00 102 GLN A N 1
ATOM 824 C CA . GLN A 1 102 ? 12.408 7.601 0.880 1.00 87.00 102 GLN A CA 1
ATOM 825 C C . GLN A 1 102 ? 13.018 6.208 0.702 1.00 87.00 102 GLN A C 1
ATOM 827 O O . GLN A 1 102 ? 14.229 6.046 0.846 1.00 87.00 102 GLN A O 1
ATOM 832 N N . HIS A 1 103 ? 12.189 5.211 0.395 1.00 89.19 103 HIS A N 1
ATOM 833 C CA . HIS A 1 103 ? 12.622 3.826 0.225 1.00 89.19 103 HIS A CA 1
ATOM 834 C C . HIS A 1 103 ? 13.482 3.630 -1.028 1.00 89.19 103 HIS A C 1
ATOM 836 O O . HIS A 1 103 ? 14.514 2.966 -0.972 1.00 89.19 103 HIS A O 1
ATOM 842 N N . LEU A 1 104 ? 13.098 4.245 -2.151 1.00 88.56 104 LEU A N 1
ATOM 843 C CA . LEU A 1 104 ? 13.792 4.078 -3.434 1.00 88.56 104 LEU A CA 1
ATOM 844 C C . LEU A 1 104 ? 14.965 5.047 -3.627 1.00 88.56 104 LEU A C 1
ATOM 846 O O . LEU A 1 104 ? 15.917 4.733 -4.339 1.00 88.56 104 LEU A O 1
ATOM 850 N N . MET A 1 105 ? 14.902 6.236 -3.026 1.00 86.25 105 MET A N 1
ATOM 851 C CA . MET A 1 105 ? 15.870 7.319 -3.229 1.00 86.25 105 MET A CA 1
ATOM 852 C C . MET A 1 105 ? 16.355 7.919 -1.897 1.00 86.25 105 MET A C 1
ATOM 854 O O . MET A 1 105 ? 16.297 9.140 -1.716 1.00 86.25 105 MET A O 1
ATOM 858 N N . PRO A 1 106 ? 16.903 7.111 -0.966 1.00 80.94 106 PRO A N 1
ATOM 859 C CA . PRO A 1 106 ? 17.264 7.586 0.372 1.00 80.94 106 PRO A CA 1
ATOM 860 C C . PRO A 1 106 ? 18.279 8.738 0.339 1.00 80.94 106 PRO A C 1
ATOM 862 O O . PRO A 1 106 ? 18.202 9.654 1.149 1.00 80.94 106 PRO A O 1
ATOM 865 N N . GLN A 1 107 ? 19.189 8.745 -0.643 1.00 77.44 107 GLN A N 1
ATOM 866 C CA . GLN A 1 107 ? 20.224 9.779 -0.790 1.00 77.44 107 GLN A CA 1
ATOM 867 C C . GLN A 1 107 ? 19.695 11.134 -1.273 1.00 77.44 107 GLN A C 1
ATOM 869 O O . GLN A 1 107 ? 20.332 12.166 -1.067 1.00 77.44 107 GLN A O 1
ATOM 874 N N . THR A 1 108 ? 18.555 11.142 -1.963 1.00 73.12 108 THR A N 1
ATOM 875 C CA . THR A 1 108 ? 17.906 12.375 -2.423 1.00 73.12 108 THR A CA 1
ATOM 876 C C . THR A 1 108 ? 17.151 13.033 -1.279 1.00 73.12 108 THR A C 1
ATOM 878 O O . THR A 1 108 ? 17.116 14.259 -1.192 1.00 73.12 108 THR A O 1
ATOM 881 N N . VAL A 1 109 ? 16.586 12.224 -0.384 1.00 70.88 109 VAL A N 1
ATOM 882 C CA . VAL A 1 109 ? 15.836 12.722 0.765 1.00 70.88 109 VAL A CA 1
ATOM 883 C C . VAL A 1 109 ? 16.766 13.241 1.861 1.00 70.88 109 VAL A C 1
ATOM 885 O O . VAL A 1 109 ? 16.533 14.327 2.377 1.00 70.88 109 VAL A O 1
ATOM 888 N N . THR A 1 110 ? 17.872 12.547 2.153 1.00 67.38 110 THR A N 1
ATOM 889 C CA . THR A 1 110 ? 18.854 12.989 3.166 1.00 67.38 110 THR A CA 1
ATOM 890 C C . THR A 1 110 ? 19.548 14.312 2.835 1.00 67.38 110 THR A C 1
ATOM 892 O O . THR A 1 110 ? 20.039 14.977 3.740 1.00 67.38 110 THR A O 1
ATOM 895 N N . ARG A 1 111 ? 19.600 14.709 1.557 1.00 63.84 111 ARG A N 1
ATOM 896 C CA . ARG A 1 111 ? 20.203 15.978 1.114 1.00 63.84 111 ARG A CA 1
ATOM 897 C C . ARG A 1 111 ? 19.281 17.189 1.238 1.00 63.84 111 ARG A C 1
ATOM 899 O O . ARG A 1 111 ? 19.779 18.308 1.194 1.00 63.84 111 ARG A O 1
ATOM 906 N N . ASN A 1 112 ? 17.972 16.981 1.350 1.00 66.00 112 ASN A N 1
ATOM 907 C CA . ASN A 1 112 ? 17.007 18.068 1.467 1.00 66.00 112 ASN A CA 1
ATOM 908 C C . ASN A 1 112 ? 16.586 18.219 2.927 1.00 66.00 112 ASN A C 1
ATOM 910 O O . ASN A 1 112 ? 15.749 17.464 3.417 1.00 66.00 112 ASN A O 1
ATOM 914 N N . GLU A 1 113 ? 17.135 19.229 3.602 1.00 58.72 113 GLU A N 1
ATOM 915 C CA . GLU A 1 113 ? 16.795 19.561 4.993 1.00 58.72 113 GLU A CA 1
ATOM 916 C C . GLU A 1 113 ? 15.302 19.889 5.171 1.00 58.72 113 GLU A C 1
ATOM 918 O O . GLU A 1 113 ? 14.761 19.697 6.248 1.00 58.72 113 GLU A O 1
ATOM 923 N N . GLU A 1 114 ? 14.581 20.287 4.118 1.00 64.88 114 GLU A N 1
ATOM 924 C CA . GLU A 1 114 ? 13.127 20.504 4.179 1.00 64.88 114 GLU A CA 1
ATOM 925 C C . GLU A 1 114 ? 12.320 19.200 4.340 1.00 64.88 114 GLU A C 1
ATOM 927 O O . GLU A 1 114 ? 11.199 19.223 4.850 1.00 64.88 114 GLU A O 1
ATOM 932 N N . ILE A 1 115 ? 12.887 18.036 3.988 1.00 62.38 115 ILE A N 1
ATOM 933 C CA . ILE A 1 115 ? 12.262 16.716 4.202 1.00 62.38 115 ILE A CA 1
ATOM 934 C C . ILE A 1 115 ? 12.640 16.197 5.607 1.00 62.38 115 ILE A C 1
ATOM 936 O O . ILE A 1 115 ? 13.036 15.052 5.809 1.00 62.38 115 ILE A O 1
ATOM 940 N N . MET A 1 116 ? 12.529 17.074 6.609 1.00 54.56 116 MET A N 1
ATOM 941 C CA . MET A 1 116 ? 13.163 16.994 7.937 1.00 54.56 116 MET A CA 1
ATOM 942 C C . MET A 1 116 ? 12.591 15.941 8.911 1.00 54.56 116 MET A C 1
ATOM 944 O O . MET A 1 116 ? 12.849 15.988 10.114 1.00 54.56 116 MET A O 1
ATOM 948 N N . HIS A 1 117 ? 11.827 14.961 8.425 1.00 69.75 117 HIS A N 1
ATOM 949 C CA . HIS A 1 117 ? 11.202 13.922 9.256 1.00 69.75 117 HIS A CA 1
ATOM 950 C C . HIS A 1 117 ? 11.420 12.503 8.713 1.00 69.75 117 HIS A C 1
ATOM 952 O O . HIS A 1 117 ? 10.551 11.637 8.837 1.00 69.75 117 HIS A O 1
ATOM 958 N N . ILE A 1 118 ? 12.595 12.241 8.134 1.00 69.81 118 ILE A N 1
ATOM 959 C CA . ILE A 1 118 ? 12.993 10.913 7.630 1.00 69.81 118 ILE A CA 1
ATOM 960 C C . ILE A 1 118 ? 12.801 9.820 8.692 1.00 69.81 118 ILE A C 1
ATOM 962 O O . ILE A 1 118 ? 12.247 8.757 8.397 1.00 69.81 118 ILE A O 1
ATOM 966 N N . ASP A 1 119 ? 13.181 10.097 9.941 1.00 75.56 119 ASP A N 1
ATOM 967 C CA . ASP A 1 119 ? 13.011 9.156 11.053 1.00 75.56 119 ASP A CA 1
ATOM 968 C C . ASP A 1 119 ? 11.536 8.843 11.315 1.00 75.56 119 ASP A C 1
ATOM 970 O O . ASP A 1 119 ? 11.176 7.697 11.586 1.00 75.56 119 ASP A O 1
ATOM 974 N N . SER A 1 120 ? 10.656 9.836 11.161 1.00 81.31 120 SER A N 1
ATOM 975 C CA . SER A 1 120 ? 9.213 9.638 11.315 1.00 81.31 120 SER A CA 1
ATOM 976 C C . SER A 1 120 ? 8.642 8.785 10.185 1.00 81.31 120 SER A C 1
ATOM 978 O O . SER A 1 120 ? 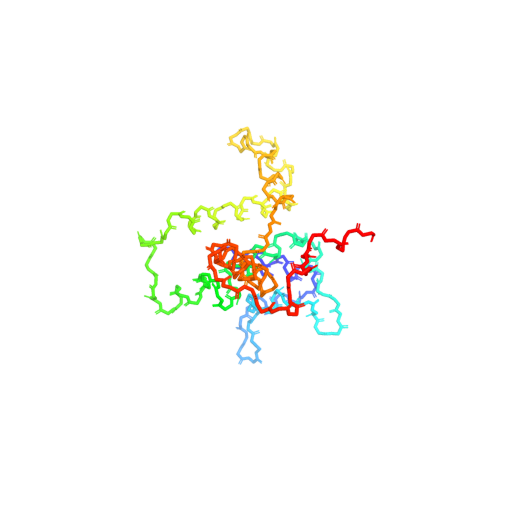7.862 7.879 10.459 1.00 81.31 120 SER A O 1
ATOM 980 N N . LEU A 1 121 ? 9.054 9.004 8.931 1.00 83.31 121 LEU A N 1
ATOM 981 C CA . LEU A 1 121 ? 8.620 8.179 7.792 1.00 83.31 121 LEU A CA 1
ATOM 982 C C . LEU A 1 121 ? 9.112 6.733 7.913 1.00 83.31 121 LEU A C 1
ATOM 984 O O . LEU A 1 121 ? 8.365 5.788 7.652 1.00 83.31 121 LEU A O 1
ATOM 988 N N . THR A 1 122 ? 10.352 6.558 8.368 1.00 83.81 122 THR A N 1
ATOM 989 C CA . THR A 1 122 ? 10.933 5.236 8.630 1.00 83.81 122 THR A CA 1
ATOM 990 C C . THR A 1 122 ? 10.184 4.534 9.764 1.00 83.81 122 THR A C 1
ATOM 992 O O . THR A 1 122 ? 9.870 3.347 9.665 1.00 83.81 122 THR A O 1
ATOM 995 N N . MET A 1 123 ? 9.828 5.271 10.821 1.00 86.25 123 MET A N 1
ATOM 996 C CA . MET A 1 123 ? 9.015 4.756 11.921 1.00 86.25 123 MET A CA 1
ATOM 997 C C . MET A 1 123 ? 7.598 4.380 11.464 1.00 86.25 123 MET A C 1
ATOM 999 O O . MET A 1 123 ? 7.097 3.331 11.869 1.00 86.25 123 MET A O 1
ATOM 1003 N N . VAL A 1 124 ? 6.970 5.189 10.602 1.00 87.94 124 VAL A N 1
ATOM 1004 C CA . VAL A 1 124 ? 5.657 4.893 10.006 1.00 87.94 124 VAL A CA 1
ATOM 1005 C C . VAL A 1 124 ? 5.706 3.582 9.230 1.00 87.94 124 VAL A C 1
ATOM 1007 O O . VAL A 1 124 ? 4.883 2.710 9.488 1.00 87.94 124 VAL A O 1
ATOM 1010 N N . LEU A 1 125 ? 6.692 3.401 8.345 1.00 89.25 125 LEU A N 1
ATOM 1011 C CA . LEU A 1 125 ? 6.849 2.155 7.588 1.00 89.25 125 LEU A CA 1
ATOM 1012 C C . LEU A 1 125 ? 7.068 0.955 8.507 1.00 89.25 125 LEU A C 1
ATOM 1014 O O . LEU A 1 125 ? 6.402 -0.069 8.360 1.00 89.25 125 LEU A O 1
ATOM 1018 N N . ARG A 1 126 ? 7.969 1.086 9.486 1.00 89.44 126 ARG A N 1
ATOM 1019 C CA . ARG A 1 126 ? 8.295 0.002 10.421 1.00 89.44 126 ARG A CA 1
ATOM 1020 C C . ARG A 1 126 ? 7.079 -0.456 11.226 1.00 89.44 126 ARG A C 1
ATOM 1022 O O . ARG A 1 126 ? 6.906 -1.656 11.430 1.00 89.44 126 ARG A O 1
ATOM 1029 N N . ASN A 1 127 ? 6.258 0.490 11.669 1.00 91.56 127 ASN A N 1
ATOM 1030 C CA . ASN A 1 127 ? 5.105 0.229 12.527 1.00 91.56 127 ASN A CA 1
ATOM 1031 C C . ASN A 1 127 ? 3.798 0.052 11.743 1.00 91.56 127 ASN A C 1
ATOM 1033 O O . ASN A 1 127 ? 2.742 -0.083 12.358 1.00 91.56 127 ASN A O 1
ATOM 1037 N N . TYR A 1 128 ? 3.846 0.067 10.408 1.00 93.00 128 TYR A N 1
ATOM 1038 C CA . TYR A 1 128 ? 2.647 -0.063 9.598 1.00 93.00 128 TYR A CA 1
ATOM 1039 C C . TYR A 1 128 ? 2.008 -1.445 9.774 1.00 93.00 128 TYR A C 1
ATOM 1041 O O . TYR A 1 128 ? 2.660 -2.479 9.581 1.00 93.00 128 TYR A O 1
ATOM 1049 N N . GLU A 1 129 ? 0.714 -1.461 10.093 1.00 90.19 129 GLU A N 1
ATOM 1050 C CA . GLU A 1 129 ? -0.126 -2.655 10.064 1.00 90.19 129 GLU A CA 1
ATOM 1051 C C . GLU A 1 129 ? -1.228 -2.485 9.009 1.00 90.19 129 GLU A C 1
ATOM 1053 O O . GLU A 1 129 ? -1.853 -1.421 8.958 1.00 90.19 129 GLU A O 1
ATOM 1058 N N . PRO A 1 130 ? -1.518 -3.523 8.200 1.00 90.06 130 PRO A N 1
ATOM 1059 C CA . PRO A 1 130 ? -2.564 -3.446 7.194 1.00 90.06 130 PRO A CA 1
ATOM 1060 C C . PRO A 1 130 ? -3.921 -3.105 7.803 1.00 90.06 130 PRO A C 1
ATOM 1062 O O . PRO A 1 130 ? -4.396 -3.783 8.725 1.00 90.06 130 PRO A O 1
ATOM 1065 N N . LEU A 1 131 ? -4.576 -2.087 7.258 1.00 89.88 131 LEU A N 1
ATOM 1066 C CA . LEU A 1 131 ? -5.841 -1.585 7.770 1.00 89.88 131 LEU A CA 1
ATOM 1067 C C . LEU A 1 131 ? -7.021 -2.374 7.219 1.00 89.88 131 LEU A C 1
ATOM 1069 O O . LEU A 1 131 ? -7.928 -2.683 7.981 1.00 89.88 131 LEU A O 1
ATOM 1073 N N . PHE A 1 132 ? -7.023 -2.747 5.949 1.00 89.88 132 PHE A N 1
ATOM 1074 C CA . PHE A 1 132 ? -8.163 -3.358 5.264 1.00 89.88 132 PHE A CA 1
ATOM 1075 C C . PHE A 1 132 ? -7.882 -4.783 4.785 1.00 89.88 132 PHE A C 1
ATOM 1077 O O . PHE A 1 132 ? -8.770 -5.418 4.213 1.00 89.88 132 PHE A O 1
ATOM 1084 N N . HIS A 1 133 ? -6.695 -5.323 5.084 1.00 89.25 133 HIS A N 1
ATOM 1085 C CA . HIS A 1 133 ? -6.411 -6.741 4.884 1.00 89.25 133 HIS A CA 1
ATOM 1086 C C . HIS A 1 133 ? -7.440 -7.604 5.642 1.00 89.25 133 HIS A C 1
ATOM 1088 O O . HIS A 1 133 ? -7.727 -7.313 6.813 1.00 89.25 133 HIS A O 1
ATOM 1094 N N . PRO A 1 134 ? -7.971 -8.686 5.035 1.00 85.00 134 PRO A N 1
ATOM 1095 C CA . PRO A 1 134 ? -8.984 -9.532 5.658 1.00 85.00 134 PRO A CA 1
ATOM 1096 C C . PRO A 1 134 ? -8.613 -9.957 7.079 1.00 85.00 134 PRO A C 1
ATOM 1098 O O . PRO A 1 134 ? -9.383 -9.714 8.003 1.00 85.00 134 PRO A O 1
ATOM 1101 N N . THR A 1 135 ? -7.414 -10.499 7.302 1.00 86.19 135 THR A N 1
ATOM 1102 C CA . THR A 1 135 ? -6.986 -10.952 8.639 1.00 86.19 135 THR A CA 1
ATOM 1103 C C . THR A 1 135 ? -7.014 -9.830 9.681 1.00 86.19 135 THR A C 1
ATOM 1105 O O . THR A 1 135 ? -7.405 -10.064 10.824 1.00 86.19 135 THR A O 1
ATOM 1108 N N . SER A 1 136 ? -6.661 -8.599 9.298 1.00 85.12 136 SER A N 1
ATOM 1109 C CA . SER A 1 136 ? -6.711 -7.440 10.196 1.00 85.12 136 SER A CA 1
ATOM 1110 C C . SER A 1 136 ? -8.149 -7.066 10.556 1.00 85.12 136 SER A C 1
ATOM 1112 O O . SER A 1 136 ? -8.446 -6.774 11.717 1.00 85.12 136 SER A O 1
ATOM 1114 N N . LEU A 1 137 ? -9.060 -7.117 9.579 1.00 88.19 137 LEU A N 1
ATOM 1115 C CA . LEU A 1 137 ? -10.490 -6.898 9.802 1.00 88.19 137 LEU A CA 1
ATOM 1116 C C . LEU A 1 137 ? -11.071 -7.954 10.745 1.00 88.19 137 LEU A C 1
ATOM 1118 O O . LEU A 1 137 ? -11.702 -7.590 11.738 1.00 88.19 137 LEU A O 1
ATOM 1122 N N . TRP A 1 138 ? -10.786 -9.233 10.490 1.00 87.12 138 TRP A N 1
ATOM 1123 C CA . TRP A 1 138 ? -11.210 -10.351 11.337 1.00 87.12 138 TRP A CA 1
ATOM 1124 C C . TRP A 1 138 ? -10.704 -10.199 12.773 1.00 87.12 138 TRP A C 1
ATOM 1126 O O . TRP A 1 138 ? -11.485 -10.307 13.718 1.00 87.12 138 TRP A O 1
ATOM 1136 N N . LYS A 1 139 ? -9.420 -9.866 12.960 1.00 88.50 139 LYS A N 1
ATOM 1137 C CA . LYS A 1 139 ? -8.829 -9.632 14.288 1.00 88.50 139 LYS A CA 1
ATOM 1138 C C . LYS A 1 139 ? -9.581 -8.539 15.051 1.00 88.50 139 LYS A C 1
ATOM 1140 O O . LYS A 1 139 ? -9.930 -8.734 16.214 1.00 88.50 139 LYS A O 1
ATOM 1145 N N . ARG A 1 140 ? -9.879 -7.407 14.405 1.00 88.50 140 ARG A N 1
ATOM 1146 C CA . ARG A 1 140 ? -10.631 -6.309 15.038 1.00 88.50 140 ARG A CA 1
ATOM 1147 C C . ARG A 1 140 ? -12.079 -6.686 15.338 1.00 88.50 140 ARG A C 1
ATOM 1149 O O . ARG A 1 140 ? -12.580 -6.319 16.396 1.00 88.50 140 ARG A O 1
ATOM 1156 N N . GLN A 1 141 ? -12.735 -7.436 14.454 1.00 88.81 141 GLN A N 1
ATOM 1157 C CA . GLN A 1 141 ? -14.093 -7.930 14.693 1.00 88.81 141 GLN A CA 1
ATOM 1158 C C . GLN A 1 141 ? -14.148 -8.871 15.901 1.00 88.81 141 GLN A C 1
ATOM 1160 O O . GLN A 1 141 ? -15.002 -8.688 16.766 1.00 88.81 141 GLN A O 1
ATOM 1165 N N . ILE A 1 142 ? -13.206 -9.814 16.009 1.00 92.00 142 ILE A N 1
ATOM 1166 C CA . ILE A 1 142 ? -13.099 -10.721 17.161 1.00 92.00 142 ILE A CA 1
ATOM 1167 C C . ILE A 1 142 ? -12.896 -9.926 18.453 1.00 92.00 142 ILE A C 1
ATOM 1169 O O . ILE A 1 142 ? -13.607 -10.157 19.428 1.00 92.00 142 ILE A O 1
ATOM 1173 N N . ILE A 1 143 ? -11.980 -8.953 18.458 1.00 89.06 143 ILE A N 1
ATOM 1174 C CA . ILE A 1 143 ? -11.759 -8.081 19.622 1.00 89.06 14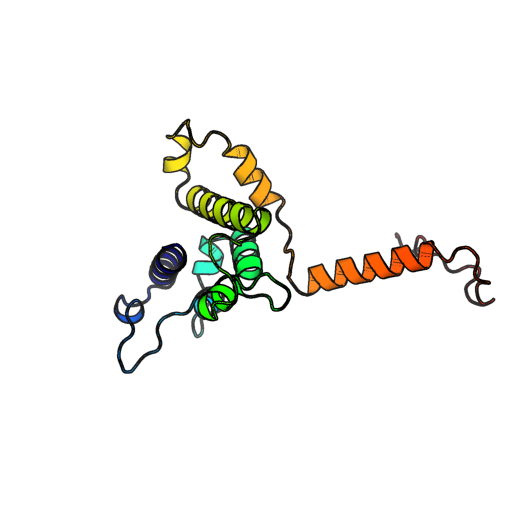3 ILE A CA 1
ATOM 1175 C C . ILE A 1 143 ? -13.043 -7.323 19.986 1.00 89.06 143 ILE A C 1
ATOM 1177 O O . ILE A 1 143 ? -13.400 -7.253 21.159 1.00 89.06 143 ILE A O 1
ATOM 1181 N N . GLY A 1 144 ? -13.775 -6.806 18.997 1.00 88.94 144 GLY A N 1
ATOM 1182 C CA . GLY A 1 144 ? -15.053 -6.128 19.221 1.00 88.94 144 GLY A CA 1
ATOM 1183 C C . GLY A 1 144 ? -16.110 -7.032 19.859 1.00 88.94 144 GLY A C 1
ATOM 1184 O O . GLY A 1 144 ? -16.806 -6.604 20.778 1.00 88.94 144 GLY A O 1
ATOM 1185 N N . VAL A 1 145 ? -16.210 -8.289 19.418 1.00 89.12 145 VAL A N 1
ATOM 1186 C CA . VAL A 1 145 ? -17.107 -9.286 20.027 1.00 89.12 145 VAL A CA 1
ATOM 1187 C C . VAL A 1 145 ? -16.676 -9.605 21.457 1.00 89.12 145 VAL A C 1
ATOM 1189 O O . VAL A 1 145 ? -17.513 -9.594 22.354 1.00 89.12 145 VAL A O 1
ATOM 1192 N N . LEU A 1 146 ? -15.381 -9.830 21.694 1.00 87.75 146 LEU A N 1
ATOM 1193 C CA . LEU A 1 146 ? -14.851 -10.109 23.031 1.00 87.75 146 LEU A CA 1
ATOM 1194 C C . LEU A 1 146 ? -15.112 -8.956 24.006 1.00 87.75 146 LEU A C 1
ATOM 1196 O O . LEU A 1 146 ? -15.491 -9.203 25.147 1.00 87.75 146 LEU A O 1
ATOM 1200 N N . ASN A 1 147 ? -14.963 -7.709 23.558 1.00 87.38 147 ASN A N 1
ATOM 1201 C CA . ASN A 1 147 ? -15.267 -6.537 24.378 1.00 87.38 147 ASN A CA 1
ATOM 1202 C C . ASN A 1 147 ? -16.752 -6.493 24.760 1.00 87.38 147 ASN A C 1
ATOM 1204 O O . ASN A 1 147 ? -17.061 -6.343 25.937 1.00 87.38 147 ASN A O 1
ATOM 1208 N N . LYS A 1 148 ? -17.660 -6.741 23.807 1.00 85.12 148 LYS A N 1
ATOM 1209 C CA . LYS A 1 148 ? -19.104 -6.819 24.086 1.00 85.12 148 LYS A CA 1
ATOM 1210 C C . LYS A 1 148 ? -19.468 -7.973 25.024 1.00 85.12 148 LYS A C 1
ATOM 1212 O O . LYS A 1 148 ? -20.312 -7.805 25.891 1.00 85.12 148 LYS A O 1
ATOM 1217 N N . ILE A 1 149 ? -18.820 -9.132 24.890 1.00 84.31 149 ILE A N 1
ATOM 1218 C CA . ILE A 1 149 ? -19.010 -10.260 25.818 1.00 84.31 149 ILE A CA 1
ATOM 1219 C C . ILE A 1 149 ? -18.527 -9.891 27.227 1.00 84.31 149 ILE A C 1
ATOM 1221 O O . ILE A 1 149 ? -19.168 -10.258 28.207 1.00 84.31 149 ILE A O 1
ATOM 1225 N N . ASN A 1 150 ? -17.423 -9.150 27.350 1.00 80.19 150 ASN A N 1
ATOM 1226 C CA . ASN A 1 150 ? -16.928 -8.694 28.652 1.00 80.19 150 ASN A CA 1
ATOM 1227 C C . ASN A 1 150 ? -17.872 -7.681 29.321 1.00 80.19 150 ASN A C 1
ATOM 1229 O O . ASN A 1 150 ? -17.931 -7.636 30.548 1.00 80.19 150 ASN A O 1
ATOM 1233 N N . GLU A 1 151 ? -18.622 -6.901 28.539 1.00 80.25 151 GLU A N 1
ATOM 1234 C CA . GLU A 1 151 ? -19.684 -6.016 29.041 1.00 80.25 151 GLU A CA 1
ATOM 1235 C C . GLU A 1 151 ? -20.903 -6.800 29.562 1.00 80.25 151 GLU A C 1
ATOM 1237 O O . GLU A 1 151 ? -21.683 -6.276 30.352 1.00 80.25 151 GLU A O 1
ATOM 1242 N N . TRP A 1 152 ? -21.065 -8.073 29.183 1.00 76.75 152 TRP A N 1
ATOM 1243 C CA . TRP A 1 152 ? -22.158 -8.945 29.633 1.00 76.75 152 TRP A CA 1
ATOM 1244 C C . TRP A 1 152 ? -21.860 -9.632 30.975 1.00 76.75 152 TRP A C 1
ATOM 1246 O O . TRP A 1 152 ? -22.146 -10.816 31.166 1.00 76.75 152 TRP A O 1
ATOM 1256 N N . SER A 1 153 ? -21.286 -8.893 31.925 1.00 65.81 153 SER A N 1
ATOM 1257 C CA . SER A 1 153 ? -20.928 -9.402 33.256 1.00 65.81 153 SER A CA 1
ATOM 1258 C C . SER A 1 153 ? -22.135 -9.817 34.112 1.00 65.81 153 SER A C 1
ATOM 1260 O O . SER A 1 153 ? -21.959 -10.577 35.063 1.00 65.81 153 SER A O 1
ATOM 1262 N N . GLU A 1 154 ? -23.348 -9.367 33.768 1.00 69.88 154 GLU A N 1
ATOM 1263 C CA . GLU A 1 154 ? -24.576 -9.613 34.542 1.00 69.88 154 GLU A CA 1
ATOM 1264 C C . GLU A 1 154 ? -25.426 -10.799 34.056 1.00 69.88 154 GLU A C 1
ATOM 1266 O O . GLU A 1 154 ? -26.415 -11.153 34.700 1.00 69.88 154 GLU A O 1
ATOM 1271 N N . LEU A 1 155 ? -25.066 -11.456 32.946 1.00 65.25 155 LEU A N 1
ATOM 1272 C CA . LEU A 1 155 ? -25.816 -12.628 32.490 1.00 65.25 155 LEU A CA 1
ATOM 1273 C C . LEU A 1 155 ? -25.456 -13.870 33.324 1.00 65.25 155 LEU A C 1
ATOM 1275 O O . LEU A 1 155 ? -24.272 -14.140 33.559 1.00 65.25 155 LEU A O 1
ATOM 1279 N N . PRO A 1 156 ? -26.450 -14.677 33.746 1.00 66.69 156 PRO A N 1
ATOM 1280 C CA . PRO A 1 156 ? -26.179 -15.927 34.434 1.00 66.69 156 PRO A CA 1
ATOM 1281 C C . PRO A 1 156 ? -25.387 -16.841 33.500 1.00 66.69 156 PRO A C 1
ATOM 1283 O O . PRO A 1 156 ? -25.883 -17.290 32.467 1.00 66.69 156 PRO A O 1
ATOM 1286 N N . LYS A 1 157 ? -24.130 -17.116 33.860 1.00 64.94 157 LYS A N 1
ATOM 1287 C CA . LYS A 1 157 ? -23.315 -18.094 33.139 1.00 64.94 157 LYS A CA 1
ATOM 1288 C C . LYS A 1 157 ? -23.998 -19.462 33.241 1.00 64.94 157 LYS A C 1
ATOM 1290 O O . LYS A 1 157 ? -24.337 -19.860 34.365 1.00 64.94 157 LYS A O 1
ATOM 1295 N N . PRO A 1 158 ? -24.173 -20.198 32.126 1.00 66.69 158 PRO A N 1
ATOM 1296 C CA . PRO A 1 158 ? -24.625 -21.580 32.190 1.00 66.69 158 PRO A CA 1
ATOM 1297 C C . PRO A 1 158 ? -23.712 -22.366 33.130 1.00 66.69 158 PRO A C 1
ATOM 1299 O O . PRO A 1 158 ? -22.509 -22.094 33.222 1.00 66.69 158 PRO A O 1
ATOM 1302 N N . THR A 1 159 ? -24.286 -23.303 33.878 1.00 65.81 159 THR A N 1
ATOM 1303 C CA . THR A 1 159 ? -23.583 -24.033 34.941 1.00 65.81 159 THR A CA 1
ATOM 1304 C C . THR A 1 159 ? -22.306 -24.713 34.448 1.00 65.81 159 THR A C 1
ATOM 1306 O O . THR A 1 159 ? -21.351 -24.794 35.220 1.00 65.81 159 THR A O 1
ATOM 1309 N N . GLU A 1 160 ? -22.248 -25.113 33.172 1.00 69.50 160 GLU A N 1
ATOM 1310 C CA . GLU A 1 160 ? -21.072 -25.737 32.554 1.00 69.50 160 GLU A CA 1
ATOM 1311 C C . GLU A 1 160 ? -19.883 -24.775 32.359 1.00 69.50 160 GLU A C 1
ATOM 1313 O O . GLU A 1 160 ? -18.740 -25.221 32.290 1.00 69.50 160 GLU A O 1
ATOM 1318 N N . PHE A 1 161 ? -20.116 -23.458 32.312 1.00 60.31 161 PHE A N 1
ATOM 1319 C CA . PHE A 1 161 ? -19.088 -22.446 32.016 1.00 60.31 161 PHE A CA 1
ATOM 1320 C C . PHE A 1 161 ? -18.675 -21.601 33.227 1.00 60.31 161 PHE A C 1
ATOM 1322 O O . PHE A 1 161 ? -17.905 -20.649 33.080 1.00 60.31 161 PHE A O 1
ATOM 1329 N N . LYS A 1 162 ? -19.138 -21.932 34.442 1.00 61.78 162 LYS A N 1
ATOM 1330 C CA . LYS A 1 162 ? -18.768 -21.190 35.667 1.00 61.78 162 LYS A CA 1
ATOM 1331 C C . LYS A 1 162 ? -17.253 -21.138 35.909 1.00 61.78 162 LYS A C 1
ATOM 1333 O O . LYS A 1 162 ? -16.771 -20.137 36.429 1.00 61.78 162 LYS A O 1
ATOM 1338 N N . ASN A 1 163 ? -16.524 -22.163 35.463 1.00 60.03 163 ASN A N 1
ATOM 1339 C CA . ASN A 1 163 ? -15.074 -22.296 35.636 1.00 60.03 163 ASN A CA 1
ATOM 1340 C C . ASN A 1 163 ? -14.275 -22.049 34.343 1.00 60.03 163 ASN A C 1
ATOM 1342 O O . ASN A 1 163 ? -13.073 -22.293 34.319 1.00 60.03 163 ASN A O 1
ATOM 1346 N N . PHE A 1 164 ? -14.912 -21.607 33.253 1.00 53.50 164 PHE A N 1
ATOM 1347 C CA . PHE A 1 164 ? -14.211 -21.387 31.988 1.00 53.50 164 PHE A CA 1
ATOM 1348 C C . PHE A 1 164 ? -13.606 -19.976 31.950 1.00 53.50 164 PHE A C 1
ATOM 1350 O O . PHE A 1 164 ? -14.324 -18.976 31.864 1.00 53.50 164 PHE A O 1
ATOM 1357 N N . SER A 1 165 ? -12.276 -19.895 32.019 1.00 53.22 165 SER A N 1
ATOM 1358 C CA . SER A 1 165 ? -11.493 -18.663 31.886 1.00 53.22 165 SER A CA 1
ATOM 1359 C C . SER A 1 165 ? -10.653 -18.729 30.611 1.00 53.22 165 SER A C 1
ATOM 1361 O O . SER A 1 165 ? -9.784 -19.582 30.459 1.00 53.22 165 SER A O 1
ATOM 1363 N N . LEU A 1 166 ? -10.868 -17.782 29.694 1.00 53.38 166 LEU A N 1
ATOM 1364 C CA . LEU A 1 166 ? -10.042 -17.618 28.486 1.00 53.38 166 LEU A CA 1
ATOM 1365 C C . LEU A 1 166 ? -8.599 -17.172 28.798 1.00 53.38 166 LEU A C 1
ATOM 1367 O O . LEU A 1 166 ? -7.772 -17.110 27.891 1.00 53.38 166 LEU A O 1
ATOM 1371 N N . ARG A 1 167 ? -8.285 -16.834 30.058 1.00 50.00 167 ARG A N 1
ATOM 1372 C CA . ARG A 1 167 ? -6.947 -16.398 30.487 1.00 50.00 167 ARG A CA 1
ATOM 1373 C C . ARG A 1 167 ? -6.045 -17.543 30.952 1.00 50.00 167 ARG A C 1
ATOM 1375 O O . ARG A 1 167 ? -4.853 -17.304 31.113 1.00 50.00 167 ARG A O 1
ATOM 1382 N N . ASP A 1 168 ? -6.573 -18.757 31.095 1.00 45.81 168 ASP A N 1
ATOM 1383 C CA . ASP A 1 168 ? -5.842 -19.869 31.723 1.00 45.81 168 ASP A CA 1
ATOM 1384 C C . ASP A 1 168 ? -5.026 -20.701 30.715 1.00 45.81 168 ASP A C 1
ATOM 1386 O O . ASP A 1 168 ? -4.257 -21.571 31.105 1.00 45.81 168 ASP A O 1
ATOM 1390 N N . ASN A 1 169 ? -5.111 -20.385 29.417 1.00 40.19 169 ASN A N 1
ATOM 1391 C CA . ASN A 1 169 ? -4.295 -20.998 28.361 1.00 40.19 169 ASN A CA 1
ATOM 1392 C C . ASN A 1 169 ? -3.132 -20.087 27.932 1.00 40.19 169 ASN A C 1
ATOM 1394 O O . ASN A 1 169 ? -2.953 -19.788 26.750 1.00 40.19 169 ASN A O 1
ATOM 1398 N N . LYS A 1 170 ? -2.337 -19.631 28.904 1.00 39.28 170 LYS A N 1
ATOM 1399 C CA . LYS A 1 170 ? -0.943 -19.231 28.673 1.00 39.28 170 LYS A CA 1
ATOM 1400 C C . LYS A 1 170 ? -0.040 -20.216 29.412 1.00 39.28 170 LYS A C 1
ATOM 1402 O O . LYS A 1 170 ? 0.316 -19.963 30.556 1.00 39.28 170 LYS A O 1
ATOM 1407 N N . ASN A 1 171 ? 0.298 -21.311 28.737 1.00 35.66 171 ASN A N 1
ATOM 1408 C CA . ASN A 1 171 ? 1.498 -22.104 28.996 1.00 35.66 171 ASN A CA 1
ATOM 1409 C C . ASN A 1 171 ? 2.336 -22.091 27.723 1.00 35.66 171 ASN A C 1
ATOM 1411 O O . ASN A 1 171 ? 1.744 -22.374 26.656 1.00 35.66 171 ASN A O 1
#

InterPro domains:
  IPR039635 Endoplasmic reticulum membrane-associated RNA degradation protein [PTHR31701] (2-161)